Protein AF-A0A0F9B695-F1 (afdb_monomer_lite)

Foldseek 3Di:
DPCVVVVVVVVVVLVVQLVVLLVVLVCLQPDDDPVSVVVVVVNVVLVVVCVVPHSSVSSVCVSPPD

Secondary structure (DSSP, 8-state):
--THHHHHHHHHHHHHHHHHHHHHHHHHHH---HHHHHTHHHHHHHHHHHHHS-HHHHHHHHHH--

pLDDT: mean 84.87, std 6.36, range [54.56, 91.0]

Structure (mmCIF, N/CA/C/O backbone):
data_AF-A0A0F9B695-F1
#
_entry.id   AF-A0A0F9B695-F1
#
loop_
_atom_site.group_PDB
_atom_site.id
_atom_site.type_symbol
_atom_site.label_atom_id
_atom_site.label_alt_id
_atom_site.label_comp_id
_atom_site.label_asym_id
_atom_site.label_entity_id
_atom_site.label_seq_id
_atom_site.pdbx_PDB_ins_code
_atom_site.Cartn_x
_atom_site.Cartn_y
_atom_site.Cartn_z
_atom_site.occupancy
_atom_site.B_iso_or_equiv
_atom_site.auth_seq_id
_atom_site.auth_comp_id
_atom_site.auth_asym_id
_atom_site.auth_atom_id
_atom_site.pdbx_PDB_model_num
ATOM 1 N N . MET A 1 1 ? 28.958 -3.768 -23.339 1.00 57.03 1 MET A N 1
ATOM 2 C CA . MET A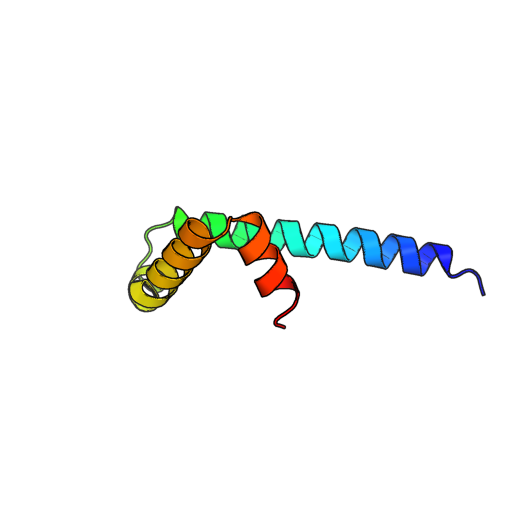 1 1 ? 27.864 -4.457 -22.611 1.00 57.03 1 MET A CA 1
ATOM 3 C C . MET A 1 1 ? 26.534 -3.823 -22.998 1.00 57.03 1 MET A C 1
ATOM 5 O O . MET A 1 1 ? 26.474 -2.604 -23.066 1.00 57.03 1 MET A O 1
ATOM 9 N N . ASN A 1 2 ? 25.494 -4.611 -23.294 1.00 71.56 2 ASN A N 1
ATOM 10 C CA . ASN A 1 2 ? 24.176 -4.099 -23.693 1.00 71.56 2 ASN A CA 1
ATOM 11 C C . ASN A 1 2 ? 23.254 -4.023 -22.459 1.00 71.56 2 ASN A C 1
ATOM 13 O O . ASN A 1 2 ? 22.610 -5.002 -22.093 1.00 71.56 2 ASN A O 1
ATOM 17 N N . THR A 1 3 ? 23.243 -2.879 -21.773 1.00 80.06 3 THR A N 1
ATOM 18 C CA . THR A 1 3 ? 22.518 -2.667 -20.500 1.00 80.06 3 THR A CA 1
ATOM 19 C C . THR A 1 3 ? 21.015 -2.437 -20.673 1.00 80.06 3 THR A C 1
ATOM 21 O O . THR A 1 3 ? 20.278 -2.448 -19.690 1.00 80.06 3 THR A O 1
ATOM 24 N N . ARG A 1 4 ? 20.525 -2.306 -21.915 1.00 85.81 4 ARG A N 1
ATOM 25 C CA . ARG A 1 4 ? 19.101 -2.075 -22.222 1.00 85.81 4 ARG A CA 1
ATOM 26 C C . ARG A 1 4 ? 18.184 -3.179 -21.693 1.00 85.81 4 ARG A C 1
ATOM 28 O O . ARG A 1 4 ? 17.051 -2.903 -21.311 1.00 85.81 4 ARG A O 1
ATOM 35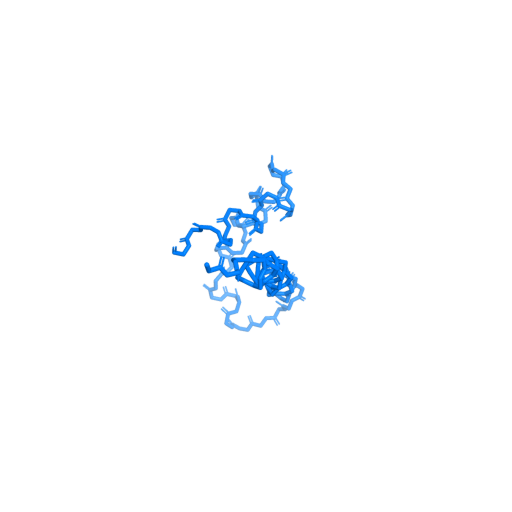 N N . THR A 1 5 ? 18.658 -4.424 -21.658 1.00 85.19 5 THR A N 1
ATOM 36 C CA . THR A 1 5 ? 17.891 -5.555 -21.107 1.00 85.19 5 THR A CA 1
ATOM 37 C C . THR A 1 5 ? 17.715 -5.424 -19.595 1.00 85.19 5 THR A C 1
ATOM 39 O O . THR A 1 5 ? 16.612 -5.611 -19.090 1.00 85.19 5 THR A O 1
ATOM 42 N N . LEU A 1 6 ? 18.781 -5.041 -18.886 1.00 87.12 6 LEU A N 1
ATOM 43 C CA . LEU A 1 6 ? 18.756 -4.799 -17.441 1.00 87.12 6 LEU A CA 1
ATOM 44 C C . LEU A 1 6 ? 17.866 -3.605 -17.087 1.00 87.12 6 LEU A C 1
ATOM 46 O O . LEU A 1 6 ? 17.087 -3.682 -16.143 1.00 87.12 6 LEU A O 1
ATOM 50 N N . GLU A 1 7 ? 17.922 -2.534 -17.877 1.00 88.00 7 GLU A N 1
ATOM 51 C CA . GLU A 1 7 ? 17.081 -1.353 -17.682 1.00 88.00 7 GLU A CA 1
ATOM 52 C C . GLU A 1 7 ? 15.588 -1.689 -17.826 1.00 88.00 7 GLU A C 1
ATOM 54 O O . GLU A 1 7 ? 14.782 -1.374 -16.949 1.00 88.00 7 GLU A O 1
ATOM 59 N N . ARG A 1 8 ? 15.215 -2.406 -18.894 1.00 90.12 8 ARG A N 1
ATOM 60 C CA . ARG A 1 8 ? 13.829 -2.853 -19.114 1.00 90.12 8 ARG A CA 1
ATOM 61 C C . ARG A 1 8 ? 13.352 -3.801 -18.020 1.00 90.12 8 ARG A C 1
ATOM 63 O O . ARG A 1 8 ? 12.210 -3.685 -17.578 1.00 90.12 8 ARG A O 1
ATOM 70 N N . PHE A 1 9 ? 14.220 -4.709 -17.574 1.00 90.06 9 PHE A N 1
ATOM 71 C CA . PHE A 1 9 ? 13.929 -5.609 -16.463 1.00 90.06 9 PHE A CA 1
ATOM 72 C C . PHE A 1 9 ? 13.664 -4.830 -15.171 1.00 90.06 9 PHE A C 1
ATOM 74 O O . PHE A 1 9 ? 12.631 -5.039 -14.545 1.00 90.06 9 PHE A O 1
ATOM 81 N N . ALA A 1 10 ? 14.533 -3.884 -14.807 1.00 88.69 10 ALA A N 1
ATOM 82 C CA . ALA A 1 10 ? 14.371 -3.075 -13.600 1.00 88.69 10 ALA A CA 1
ATOM 83 C C . ALA A 1 10 ? 13.078 -2.242 -13.631 1.00 88.69 10 ALA A C 1
ATOM 85 O O . ALA A 1 10 ? 12.348 -2.177 -12.641 1.00 88.69 10 ALA A O 1
ATOM 86 N N . GLN A 1 11 ? 12.744 -1.655 -14.783 1.00 89.31 11 GLN A N 1
ATOM 87 C CA . GLN A 1 11 ? 11.492 -0.916 -14.964 1.00 89.31 11 GLN A CA 1
ATOM 88 C C . GLN A 1 11 ? 10.258 -1.819 -14.825 1.00 89.31 11 GLN A C 1
ATOM 90 O O . GLN A 1 11 ? 9.272 -1.426 -14.199 1.00 89.31 11 GLN A O 1
ATOM 95 N N . ALA A 1 12 ? 10.297 -3.025 -15.397 1.00 91.00 12 ALA A N 1
ATOM 96 C CA . ALA A 1 12 ? 9.219 -4.001 -15.263 1.00 91.00 12 ALA A CA 1
ATOM 97 C C . ALA A 1 12 ? 9.079 -4.492 -13.815 1.00 91.00 12 ALA A C 1
ATOM 99 O O . ALA A 1 12 ? 7.970 -4.503 -13.285 1.00 91.00 12 ALA A O 1
ATOM 100 N N . ALA A 1 13 ? 10.196 -4.801 -13.156 1.00 89.25 13 ALA A N 1
ATOM 101 C CA . ALA A 1 13 ? 10.229 -5.223 -11.762 1.00 89.25 13 ALA A CA 1
ATOM 102 C C . ALA A 1 13 ? 9.656 -4.148 -10.827 1.00 89.25 13 ALA A C 1
ATOM 104 O O . ALA A 1 13 ? 8.852 -4.476 -9.958 1.00 89.25 13 ALA A O 1
ATOM 105 N N . ARG A 1 14 ? 9.977 -2.861 -11.045 1.00 87.94 14 ARG A N 1
ATOM 106 C CA . ARG A 1 14 ? 9.385 -1.743 -10.284 1.00 87.94 14 ARG A CA 1
ATOM 107 C C . ARG A 1 14 ? 7.861 -1.716 -10.404 1.00 87.94 14 ARG A C 1
ATOM 109 O O . ARG A 1 14 ? 7.173 -1.618 -9.392 1.00 87.94 14 ARG A O 1
ATOM 116 N N . ARG A 1 15 ? 7.328 -1.814 -11.628 1.00 90.88 15 ARG A N 1
ATOM 117 C CA . ARG A 1 15 ? 5.871 -1.825 -11.855 1.00 90.88 15 ARG A CA 1
ATOM 118 C C . ARG A 1 15 ? 5.212 -3.020 -11.178 1.00 90.88 15 ARG A C 1
ATOM 120 O O . ARG A 1 15 ? 4.246 -2.846 -10.445 1.00 90.88 15 ARG A O 1
ATOM 127 N N . GLN A 1 16 ? 5.790 -4.204 -11.354 1.00 90.75 16 GLN A N 1
ATOM 128 C CA . GLN A 1 16 ? 5.270 -5.429 -10.760 1.00 90.75 16 GLN A CA 1
ATOM 129 C C . GLN A 1 16 ? 5.291 -5.372 -9.225 1.00 90.75 16 GLN A C 1
ATOM 131 O O . GLN A 1 16 ? 4.335 -5.795 -8.581 1.00 90.75 16 GLN A O 1
ATOM 136 N N . LEU A 1 17 ? 6.346 -4.813 -8.624 1.00 88.69 17 LEU A N 1
ATOM 137 C CA . LEU A 1 17 ? 6.428 -4.610 -7.178 1.00 88.69 17 LEU A CA 1
ATOM 138 C C . LEU A 1 17 ? 5.309 -3.684 -6.686 1.00 88.69 17 LEU A C 1
ATOM 140 O O . LEU A 1 17 ? 4.610 -4.023 -5.733 1.00 88.69 17 LEU A O 1
ATOM 144 N N . HIS A 1 18 ? 5.099 -2.550 -7.358 1.00 88.50 18 HIS A N 1
ATOM 145 C CA . HIS A 1 18 ? 4.029 -1.613 -7.008 1.00 88.50 18 HIS A CA 1
ATOM 146 C C . HIS A 1 18 ? 2.643 -2.263 -7.112 1.00 88.50 18 HIS A C 1
ATOM 148 O O . HIS A 1 18 ? 1.826 -2.107 -6.205 1.00 88.50 18 HIS A O 1
ATOM 154 N N . GLU A 1 19 ? 2.384 -3.031 -8.172 1.00 90.38 19 GLU A N 1
ATOM 155 C CA . GLU A 1 19 ? 1.123 -3.762 -8.352 1.00 90.38 19 GLU A CA 1
ATOM 156 C C . GLU A 1 19 ? 0.895 -4.793 -7.242 1.00 90.38 19 GLU A C 1
ATOM 158 O O . GLU A 1 19 ? -0.189 -4.851 -6.660 1.00 90.38 19 GLU A O 1
ATOM 163 N N . GLN A 1 20 ? 1.923 -5.568 -6.886 1.00 89.19 20 GLN A N 1
ATOM 164 C CA . GLN A 1 20 ? 1.827 -6.555 -5.810 1.00 89.19 20 GLN A CA 1
ATOM 165 C C . GLN A 1 20 ? 1.551 -5.903 -4.452 1.00 89.19 20 GLN A C 1
ATOM 167 O O . GLN A 1 20 ? 0.722 -6.401 -3.685 1.00 89.19 20 GLN A O 1
ATOM 172 N N . VAL A 1 21 ? 2.222 -4.790 -4.146 1.00 88.50 21 VAL A N 1
ATOM 173 C CA . VAL A 1 21 ? 2.004 -4.041 -2.900 1.00 88.50 21 VAL A CA 1
ATOM 174 C C . VAL A 1 21 ? 0.596 -3.444 -2.878 1.00 88.50 21 VAL A C 1
ATOM 176 O O . VAL A 1 21 ? -0.105 -3.581 -1.875 1.00 88.50 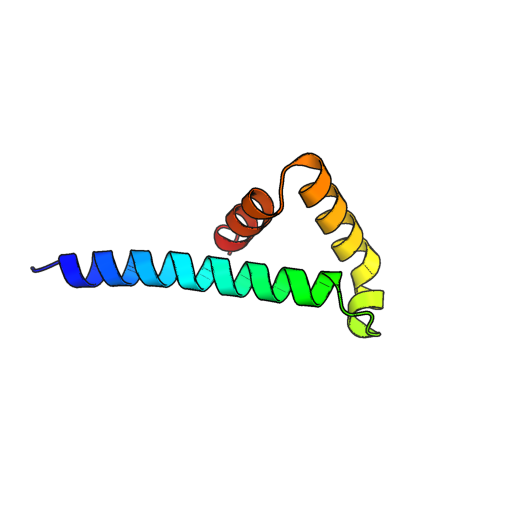21 VAL A O 1
ATOM 179 N N . ALA A 1 22 ? 0.133 -2.862 -3.986 1.00 87.88 22 ALA A N 1
ATOM 180 C CA . ALA A 1 22 ? -1.218 -2.319 -4.095 1.00 87.88 22 ALA A CA 1
ATOM 181 C C . ALA A 1 22 ? -2.297 -3.400 -3.914 1.00 87.88 22 ALA A C 1
ATOM 183 O O . ALA A 1 22 ? -3.249 -3.192 -3.157 1.00 87.88 22 ALA A O 1
ATOM 184 N N . ALA A 1 23 ? -2.133 -4.566 -4.545 1.00 89.75 23 ALA A N 1
ATOM 185 C CA . ALA A 1 23 ? -3.065 -5.685 -4.429 1.00 89.75 23 ALA A CA 1
ATOM 186 C C . ALA A 1 23 ? -3.120 -6.248 -2.999 1.00 89.75 23 ALA A C 1
ATOM 188 O O . ALA A 1 23 ? -4.203 -6.491 -2.462 1.00 89.75 23 ALA A O 1
ATOM 189 N N . LYS A 1 24 ? -1.960 -6.405 -2.343 1.00 87.88 24 LYS A N 1
ATOM 190 C CA . LYS A 1 24 ? -1.895 -6.809 -0.928 1.00 87.88 24 LYS A CA 1
ATOM 191 C C . LYS A 1 24 ? -2.593 -5.794 -0.031 1.00 87.88 24 LYS A C 1
ATOM 193 O O . LYS A 1 24 ? -3.385 -6.187 0.822 1.00 87.88 24 LYS A O 1
ATOM 198 N N . LEU A 1 25 ? -2.347 -4.507 -0.261 1.00 86.75 25 LEU A N 1
ATOM 199 C CA . LEU A 1 25 ? -2.994 -3.428 0.472 1.00 86.75 25 LEU A CA 1
ATOM 200 C C . LEU A 1 25 ? -4.522 -3.484 0.328 1.00 86.75 25 LEU A C 1
ATOM 202 O O . LEU A 1 25 ? -5.241 -3.362 1.313 1.00 86.75 25 LEU A O 1
ATOM 206 N N . GLU A 1 26 ? -5.028 -3.731 -0.879 1.00 87.75 26 GLU A N 1
ATOM 207 C CA . GLU A 1 26 ? -6.469 -3.872 -1.117 1.00 87.75 26 GLU A CA 1
ATOM 208 C C . GLU A 1 26 ? -7.076 -5.039 -0.352 1.00 87.75 26 GLU A C 1
ATOM 210 O O . GLU A 1 26 ? -8.129 -4.912 0.272 1.00 87.75 26 GLU A O 1
ATOM 215 N N . ARG A 1 27 ? -6.388 -6.184 -0.381 1.00 87.44 27 ARG A N 1
ATOM 216 C CA . ARG A 1 27 ? -6.819 -7.379 0.335 1.00 87.44 27 ARG A CA 1
ATOM 217 C C . ARG A 1 27 ? -6.919 -7.101 1.829 1.00 87.44 27 ARG A C 1
ATOM 219 O O . ARG A 1 27 ? -7.924 -7.474 2.425 1.00 87.44 27 ARG A O 1
ATOM 226 N N . VAL A 1 28 ? -5.920 -6.442 2.410 1.00 85.94 28 VAL A N 1
ATOM 227 C CA . VAL A 1 28 ? -5.887 -6.089 3.837 1.00 85.94 28 VAL A CA 1
ATOM 228 C C . VAL A 1 28 ? -7.009 -5.118 4.205 1.00 85.94 28 VAL A C 1
ATOM 230 O O . VAL A 1 28 ? -7.631 -5.278 5.246 1.00 85.94 28 VAL A O 1
ATOM 233 N N . LEU A 1 29 ? -7.301 -4.139 3.346 1.00 82.25 29 LEU A N 1
ATOM 234 C CA . LEU A 1 29 ? -8.347 -3.146 3.605 1.00 82.25 29 LEU A CA 1
ATOM 235 C C . LEU A 1 29 ? -9.769 -3.692 3.421 1.00 82.25 29 LEU A C 1
ATOM 237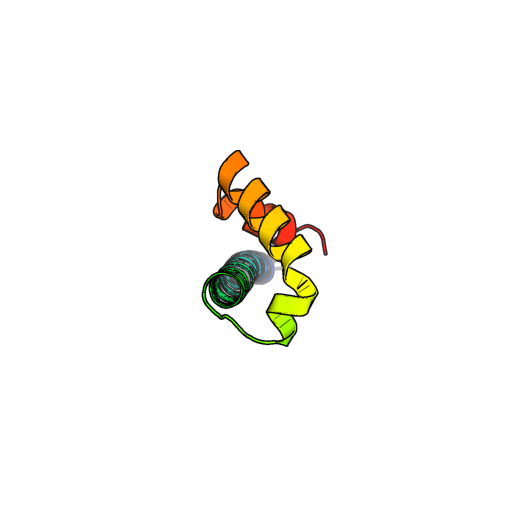 O O . LEU A 1 29 ? -10.692 -3.190 4.055 1.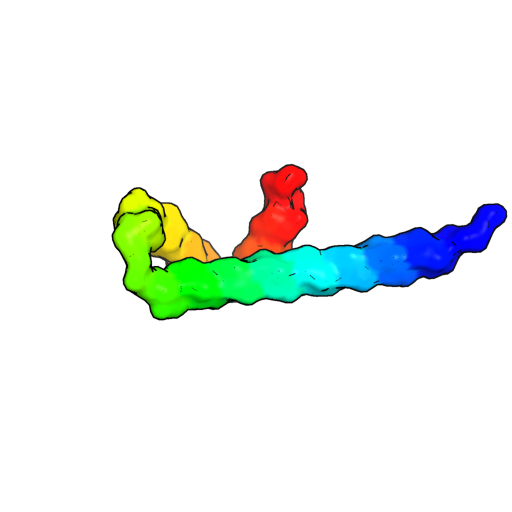00 82.25 29 LEU A O 1
ATOM 241 N N . ARG A 1 30 ? -9.962 -4.685 2.544 1.00 84.44 30 ARG A N 1
ATOM 242 C CA . ARG A 1 30 ? -11.289 -5.227 2.202 1.00 84.44 30 ARG A CA 1
ATOM 243 C C . ARG A 1 30 ? -11.653 -6.502 2.964 1.00 84.44 30 ARG A C 1
ATOM 245 O O . ARG A 1 30 ? -12.830 -6.824 3.075 1.00 84.44 30 ARG A O 1
ATOM 252 N N . THR A 1 31 ? -10.665 -7.261 3.432 1.00 83.25 31 THR A N 1
ATOM 253 C CA . THR A 1 31 ? -10.904 -8.547 4.099 1.00 83.25 31 THR A CA 1
ATOM 254 C C . THR A 1 31 ? -11.024 -8.335 5.600 1.00 83.25 31 THR A C 1
ATOM 256 O O . THR A 1 31 ? -10.100 -7.823 6.221 1.00 83.25 31 THR A O 1
ATOM 259 N N . ASP A 1 32 ? -12.112 -8.807 6.201 1.00 75.12 32 ASP A N 1
ATOM 260 C CA . ASP A 1 32 ? -12.200 -8.961 7.652 1.00 75.12 32 ASP A CA 1
ATOM 261 C C . ASP A 1 32 ? -11.870 -10.416 8.017 1.00 75.12 32 ASP A C 1
ATOM 263 O O . ASP A 1 32 ? -12.649 -11.335 7.765 1.00 75.12 32 ASP A O 1
ATOM 267 N N . SER A 1 33 ? -10.672 -10.641 8.557 1.00 82.44 33 SER A N 1
ATOM 268 C CA . SER A 1 33 ? -10.213 -11.958 9.017 1.00 82.44 33 SER A CA 1
ATOM 269 C C . SER A 1 33 ? -9.621 -11.852 10.419 1.00 82.44 33 SER A C 1
ATOM 271 O O . SER A 1 33 ? -9.149 -10.789 10.815 1.00 82.44 33 SER A O 1
ATOM 273 N N . ALA A 1 34 ? -9.619 -12.954 11.174 1.00 80.94 34 ALA A N 1
ATOM 274 C CA . ALA A 1 34 ? -9.115 -12.970 12.550 1.00 80.94 34 ALA A CA 1
ATOM 275 C C . ALA A 1 34 ? -7.646 -12.510 12.661 1.00 80.94 34 ALA A C 1
ATOM 277 O O . ALA A 1 34 ? -7.300 -11.781 13.587 1.00 80.94 34 ALA A O 1
ATOM 278 N N . GLU A 1 35 ? -6.813 -12.865 11.680 1.00 82.06 35 GLU A N 1
ATOM 279 C CA . GLU A 1 35 ? -5.423 -12.406 11.566 1.00 82.06 35 GLU A CA 1
ATOM 280 C C . GLU A 1 35 ? -5.349 -10.878 11.413 1.00 82.06 35 GLU A C 1
ATOM 282 O O . GLU A 1 35 ? -4.638 -10.199 12.152 1.00 82.06 35 GLU A O 1
ATOM 287 N N . LEU A 1 36 ? -6.162 -10.308 10.518 1.00 81.25 36 LEU A N 1
ATOM 288 C CA . LEU A 1 36 ? -6.210 -8.863 10.286 1.00 81.25 36 LEU A CA 1
ATOM 289 C C . LEU A 1 36 ? -6.781 -8.093 11.479 1.00 81.25 36 LEU A C 1
ATOM 291 O O . LEU A 1 36 ? -6.327 -6.984 11.752 1.00 81.25 36 LEU A O 1
ATOM 295 N N . ARG A 1 37 ? -7.705 -8.687 12.244 1.00 82.38 37 ARG A N 1
ATOM 296 C CA . ARG A 1 37 ? -8.183 -8.095 13.504 1.00 82.38 37 ARG A CA 1
ATOM 297 C C . ARG A 1 37 ? -7.076 -8.002 14.551 1.00 82.38 37 ARG A C 1
ATOM 299 O O . ARG A 1 37 ? -7.002 -6.994 15.247 1.00 82.38 37 ARG A O 1
ATOM 306 N N . GLY A 1 38 ? -6.177 -8.987 14.615 1.00 85.06 38 GLY A N 1
ATOM 307 C CA . GLY A 1 38 ? -4.967 -8.913 15.446 1.00 85.06 38 GLY A CA 1
ATOM 308 C C . GLY A 1 38 ? -4.036 -7.761 15.046 1.00 85.06 38 GLY A C 1
ATOM 309 O O . GLY A 1 38 ? -3.350 -7.187 15.889 1.00 85.06 38 GLY A O 1
ATOM 310 N N . HIS A 1 39 ? -4.080 -7.357 13.776 1.00 84.50 39 HIS A N 1
ATOM 311 C CA . HIS A 1 39 ? -3.321 -6.235 13.223 1.00 84.50 39 HIS A CA 1
ATOM 312 C C . HIS A 1 39 ? -4.156 -4.957 13.021 1.00 84.50 39 HIS A C 1
ATOM 314 O O . HIS A 1 39 ? -3.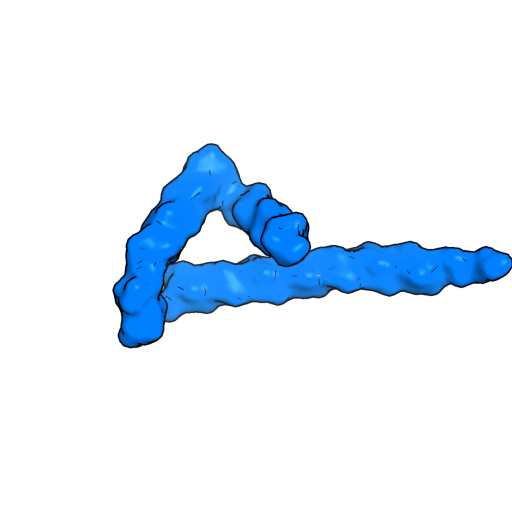703 -4.033 12.342 1.00 84.50 39 HIS A O 1
ATOM 320 N N . ALA A 1 40 ? -5.343 -4.847 13.629 1.00 84.25 40 ALA A N 1
ATOM 321 C CA . ALA A 1 40 ? -6.272 -3.736 13.397 1.00 84.25 40 ALA A CA 1
ATOM 322 C C . ALA A 1 40 ? -5.652 -2.352 13.660 1.00 84.25 40 ALA A C 1
ATOM 324 O O . ALA A 1 40 ? -5.920 -1.404 12.920 1.00 84.25 40 ALA A O 1
ATOM 325 N N . ALA A 1 41 ? -4.777 -2.233 14.663 1.00 85.75 41 ALA A N 1
ATOM 326 C CA . ALA A 1 41 ? -4.051 -0.995 14.946 1.00 85.75 41 ALA A CA 1
ATOM 327 C C . ALA A 1 41 ? -3.139 -0.577 13.777 1.00 85.75 41 ALA A C 1
ATOM 329 O O . ALA A 1 41 ? -3.154 0.583 13.366 1.00 85.75 41 ALA A O 1
ATOM 330 N N . ALA A 1 42 ? -2.405 -1.529 13.192 1.00 86.06 42 ALA A N 1
ATOM 331 C CA . ALA A 1 42 ? -1.543 -1.281 12.039 1.00 86.06 42 ALA A CA 1
ATOM 332 C C . ALA A 1 42 ? -2.361 -0.930 10.788 1.00 86.06 42 ALA A C 1
ATOM 334 O O . ALA A 1 42 ? -2.000 -0.011 10.061 1.00 86.06 42 ALA A O 1
ATOM 335 N N . ILE A 1 43 ? -3.494 -1.604 10.565 1.00 86.00 43 ILE A N 1
ATOM 336 C CA . ILE A 1 43 ? -4.407 -1.302 9.450 1.00 86.00 43 ILE A CA 1
ATOM 337 C C . ILE A 1 43 ? -4.994 0.104 9.598 1.00 86.00 43 ILE A C 1
ATOM 339 O O . ILE A 1 43 ? -5.054 0.849 8.623 1.00 86.00 43 ILE A O 1
ATOM 343 N N . THR A 1 44 ? -5.379 0.491 10.815 1.00 86.62 44 THR A N 1
ATOM 344 C CA . THR A 1 44 ? -5.917 1.826 11.111 1.00 86.62 44 THR A CA 1
ATOM 345 C C . THR A 1 44 ? -4.873 2.912 10.865 1.00 86.62 44 THR A C 1
ATOM 347 O O . THR A 1 44 ? -5.172 3.927 10.241 1.00 86.62 44 THR A O 1
ATOM 350 N N . GLU A 1 45 ? -3.636 2.705 11.317 1.00 87.44 45 GLU A N 1
ATOM 351 C CA . GLU A 1 45 ? -2.532 3.633 11.049 1.00 87.44 45 GLU A CA 1
ATOM 352 C C . GLU A 1 45 ? -2.255 3.746 9.547 1.00 87.44 45 GLU A C 1
ATOM 354 O O . GLU A 1 45 ? -2.083 4.836 9.005 1.00 87.44 45 GLU A O 1
ATOM 359 N N . LEU A 1 46 ? -2.308 2.621 8.840 1.00 85.81 46 LEU A N 1
ATOM 360 C CA . LEU A 1 46 ? -2.099 2.590 7.404 1.00 85.81 46 LEU A CA 1
ATOM 361 C C . LEU A 1 46 ? -3.234 3.308 6.649 1.00 85.81 46 LEU A C 1
ATOM 363 O O . LEU A 1 46 ? -2.964 4.065 5.718 1.00 85.81 46 LEU A O 1
ATOM 367 N N . GLN A 1 47 ? -4.487 3.182 7.096 1.00 85.38 47 GLN A N 1
ATOM 368 C CA . GLN A 1 47 ? -5.616 3.980 6.599 1.00 85.38 47 GLN A CA 1
ATOM 369 C C . GLN A 1 47 ? -5.438 5.479 6.874 1.00 85.38 47 GLN A C 1
ATOM 371 O O . GLN A 1 47 ? -5.704 6.286 5.984 1.00 85.38 47 GLN A O 1
ATOM 376 N N . LYS A 1 48 ? -4.945 5.868 8.059 1.00 89.44 48 LYS A N 1
ATOM 377 C CA . LYS A 1 48 ? -4.637 7.274 8.374 1.00 89.44 48 LYS A CA 1
ATOM 378 C C . LYS A 1 48 ? -3.566 7.840 7.447 1.00 89.44 48 LYS A C 1
ATOM 380 O O . LYS A 1 48 ? -3.735 8.942 6.936 1.00 89.44 48 LYS A O 1
ATOM 385 N N . GLN A 1 49 ? -2.498 7.089 7.180 1.00 87.00 49 GLN A N 1
ATOM 386 C CA . GLN A 1 49 ? -1.448 7.527 6.254 1.00 87.00 49 GLN A CA 1
ATOM 387 C C . GLN A 1 49 ? -1.961 7.651 4.816 1.00 87.00 49 GLN A C 1
ATOM 389 O O . GLN A 1 49 ? -1.601 8.605 4.122 1.00 87.00 49 GLN A O 1
ATOM 394 N N . ILE A 1 50 ? -2.840 6.740 4.382 1.00 88.00 50 ILE A N 1
ATOM 395 C CA . ILE A 1 50 ? -3.518 6.841 3.082 1.00 88.00 50 ILE A CA 1
ATOM 396 C C . ILE A 1 50 ? -4.394 8.096 3.026 1.00 88.00 50 ILE A C 1
ATOM 398 O O . ILE A 1 50 ? -4.354 8.801 2.022 1.00 88.00 50 ILE A O 1
ATOM 402 N N . ALA A 1 51 ? -5.151 8.388 4.088 1.00 87.44 51 ALA A N 1
ATOM 403 C CA . ALA A 1 51 ? -6.013 9.567 4.167 1.00 87.44 51 ALA A CA 1
ATOM 404 C C . ALA A 1 51 ? -5.219 10.885 4.217 1.00 87.44 51 ALA A C 1
ATOM 406 O O . ALA A 1 51 ? -5.663 11.884 3.661 1.00 87.44 51 ALA A O 1
ATOM 407 N N . ALA A 1 52 ? -4.048 10.890 4.860 1.00 90.50 52 ALA A N 1
ATOM 408 C CA . ALA A 1 52 ? -3.174 12.059 4.957 1.00 90.50 52 ALA A CA 1
ATOM 409 C C . ALA A 1 52 ? -2.380 12.341 3.671 1.00 90.50 52 ALA A C 1
ATOM 411 O O . ALA A 1 52 ? -1.984 13.478 3.428 1.00 90.50 52 ALA A O 1
ATOM 412 N N . THR A 1 53 ? -2.107 11.310 2.868 1.00 87.50 53 THR A N 1
ATOM 413 C CA . THR A 1 53 ? -1.350 11.428 1.617 1.00 87.50 53 THR A CA 1
ATOM 414 C C . THR A 1 53 ? -2.181 10.894 0.455 1.00 87.50 53 THR A C 1
ATOM 416 O O . THR A 1 53 ? -3.089 11.562 -0.028 1.00 87.50 53 THR A O 1
ATOM 419 N N . SER A 1 54 ? -1.883 9.687 -0.014 1.00 86.44 54 SER A N 1
ATOM 420 C CA . SER A 1 54 ? -2.689 8.947 -0.971 1.00 86.44 54 SER A CA 1
ATOM 421 C C . SER A 1 54 ? -2.264 7.482 -0.978 1.00 86.44 54 SER A C 1
ATOM 423 O O . SER A 1 54 ? -1.167 7.121 -0.541 1.00 86.44 54 SER A O 1
ATOM 425 N N . ARG A 1 55 ? -3.104 6.619 -1.557 1.00 83.88 55 ARG A N 1
ATOM 426 C CA . ARG A 1 55 ? -2.773 5.198 -1.742 1.00 83.88 55 ARG A CA 1
ATOM 427 C C . ARG A 1 55 ? -1.467 5.007 -2.522 1.00 83.88 55 ARG A C 1
ATOM 429 O O . ARG A 1 55 ? -0.687 4.128 -2.176 1.00 83.88 55 ARG A O 1
ATOM 436 N N . GLN A 1 56 ? -1.220 5.827 -3.546 1.00 84.69 56 GLN A N 1
ATOM 437 C CA . GLN A 1 56 ? -0.004 5.749 -4.363 1.00 84.69 56 GLN A CA 1
ATOM 438 C C . GLN A 1 56 ? 1.254 6.072 -3.557 1.00 84.69 56 GLN A C 1
ATOM 440 O O . GLN A 1 56 ? 2.218 5.318 -3.635 1.00 84.69 56 GLN A O 1
ATOM 445 N N . VAL A 1 57 ? 1.221 7.127 -2.739 1.00 84.75 57 VAL A N 1
ATOM 446 C CA . VAL A 1 57 ? 2.366 7.526 -1.905 1.00 84.75 57 VAL A CA 1
ATOM 447 C C . VAL A 1 57 ? 2.691 6.451 -0.869 1.00 84.75 57 VAL A C 1
ATOM 449 O O . VAL A 1 57 ? 3.857 6.135 -0.650 1.00 84.75 57 VAL A O 1
ATOM 452 N N . VAL A 1 58 ? 1.670 5.837 -0.266 1.00 86.12 58 VAL A N 1
ATOM 453 C CA . VAL A 1 58 ? 1.867 4.739 0.693 1.00 86.12 58 VAL A CA 1
ATOM 454 C C . VAL A 1 58 ? 2.435 3.494 0.007 1.00 86.12 58 VAL A C 1
ATOM 456 O O . VAL A 1 58 ? 3.375 2.898 0.528 1.00 86.12 58 VAL A O 1
ATOM 459 N N . VAL A 1 59 ? 1.924 3.117 -1.171 1.00 86.38 59 VAL A N 1
ATOM 460 C CA . VAL A 1 59 ? 2.462 1.993 -1.961 1.00 86.38 59 VAL A CA 1
ATOM 461 C C . VAL A 1 59 ? 3.914 2.244 -2.352 1.00 86.38 59 VAL A C 1
ATOM 463 O O . VAL A 1 59 ? 4.738 1.345 -2.213 1.00 86.38 59 VAL A O 1
ATOM 466 N N . GLU A 1 60 ? 4.241 3.457 -2.795 1.00 85.81 60 GLU A N 1
ATOM 467 C CA . GLU A 1 60 ? 5.601 3.830 -3.172 1.00 85.81 60 GLU A CA 1
ATOM 468 C C . GLU A 1 60 ? 6.540 3.786 -1.963 1.00 85.81 60 GLU A C 1
ATOM 470 O O . GLU A 1 60 ? 7.572 3.124 -2.010 1.00 85.81 60 GLU A O 1
ATOM 475 N N . LYS A 1 61 ? 6.145 4.375 -0.830 1.00 85.94 61 LYS A N 1
ATOM 476 C CA . LYS A 1 61 ? 6.923 4.308 0.412 1.00 85.94 61 LYS A CA 1
ATOM 477 C C . LYS A 1 61 ? 7.182 2.859 0.829 1.00 85.94 61 LYS A C 1
ATOM 479 O O . LYS A 1 61 ? 8.330 2.492 1.057 1.00 85.94 61 LYS A O 1
ATOM 484 N N . VAL A 1 62 ? 6.153 2.012 0.874 1.00 84.25 62 VAL A N 1
ATOM 485 C CA . VAL A 1 62 ? 6.289 0.596 1.267 1.00 84.25 62 VAL A CA 1
ATOM 486 C C . VAL A 1 62 ? 7.136 -0.197 0.269 1.00 84.25 62 VAL A C 1
ATOM 488 O O . VAL A 1 62 ? 7.921 -1.041 0.692 1.00 84.25 62 VAL A O 1
ATOM 491 N N . ALA A 1 63 ? 7.033 0.081 -1.032 1.00 80.94 63 ALA A N 1
ATOM 492 C CA . ALA A 1 63 ? 7.854 -0.570 -2.053 1.00 80.94 63 ALA A CA 1
ATOM 493 C C . ALA A 1 63 ? 9.360 -0.288 -1.882 1.00 80.94 63 ALA A C 1
ATOM 495 O O . ALA A 1 63 ? 10.171 -1.122 -2.273 1.00 80.94 63 ALA A O 1
ATOM 496 N N . TYR A 1 64 ? 9.724 0.849 -1.279 1.00 79.00 64 TYR A N 1
ATOM 497 C CA . TYR A 1 64 ? 11.113 1.283 -1.080 1.00 79.00 64 TYR A CA 1
ATOM 498 C C . TYR A 1 64 ? 11.632 1.177 0.360 1.00 79.00 64 TYR A C 1
ATOM 500 O O . TYR A 1 64 ? 12.802 1.460 0.588 1.00 79.00 64 TYR A O 1
ATOM 508 N N . THR A 1 65 ? 10.793 0.785 1.325 1.00 76.38 65 THR A N 1
ATOM 509 C CA . THR A 1 65 ? 11.191 0.637 2.745 1.00 76.38 65 THR A CA 1
ATOM 510 C C . THR A 1 65 ? 11.648 -0.795 3.084 1.00 76.38 65 THR A C 1
ATOM 512 O O . THR A 1 65 ? 11.803 -1.119 4.257 1.00 76.38 65 THR A O 1
ATOM 515 N N . TRP A 1 66 ? 11.838 -1.663 2.082 1.00 54.56 66 TRP A N 1
ATOM 516 C CA . TRP A 1 66 ? 12.418 -3.000 2.271 1.00 54.56 66 TRP A CA 1
ATOM 517 C C . TRP A 1 66 ? 13.930 -2.949 2.476 1.00 54.56 66 TRP A C 1
ATOM 519 O O . TRP A 1 66 ? 14.597 -2.203 1.725 1.00 54.56 66 TRP A O 1
#

Radius of gyration: 15.21 Å; chains: 1; bounding box: 40×25×39 Å

Sequence (66 aa):
MNTRTLERFAQAARRQLHEQVAAKLERVLRTDSAELRGHAAAITELQKQIAATSRQVVVEKVAYTW

Organism: NCBI:txid412755